Protein AF-A0A653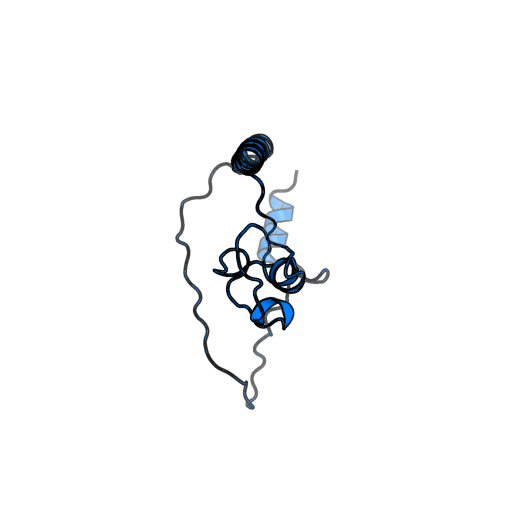C8S8-F1 (afdb_monomer_lite)

Structure (mmCIF, N/CA/C/O backbone):
data_AF-A0A653C8S8-F1
#
_entry.id   AF-A0A653C8S8-F1
#
loop_
_atom_site.group_PDB
_atom_site.id
_atom_site.type_symbol
_atom_site.label_atom_id
_atom_site.label_alt_id
_atom_site.label_comp_id
_atom_site.label_asym_id
_atom_site.label_entity_id
_atom_site.label_seq_id
_atom_site.pdbx_PDB_ins_code
_atom_site.Cartn_x
_atom_site.Cartn_y
_atom_site.Cartn_z
_atom_site.occupancy
_atom_site.B_iso_or_equiv
_atom_site.auth_seq_id
_atom_site.auth_comp_id
_atom_site.auth_asym_id
_atom_site.auth_atom_id
_atom_site.pdbx_PDB_model_num
ATOM 1 N N . MET A 1 1 ? 16.035 19.709 -25.327 1.00 59.06 1 MET A N 1
ATOM 2 C CA . MET A 1 1 ? 15.115 18.560 -25.146 1.00 59.06 1 MET A CA 1
ATOM 3 C C . MET A 1 1 ? 14.692 18.521 -23.684 1.00 59.06 1 MET A C 1
ATOM 5 O O . MET A 1 1 ? 15.317 19.208 -22.888 1.00 59.06 1 MET A O 1
ATOM 9 N N . VAL A 1 2 ? 13.642 17.772 -23.336 1.00 57.72 2 VAL A N 1
ATOM 10 C CA . VAL A 1 2 ? 13.328 17.430 -21.938 1.00 57.72 2 VAL A CA 1
ATOM 11 C C . VAL A 1 2 ? 13.342 15.912 -21.849 1.00 57.72 2 VAL A C 1
ATOM 13 O O . VAL A 1 2 ? 12.616 15.254 -22.594 1.00 57.72 2 VAL A O 1
ATOM 16 N N . ASP A 1 3 ? 14.189 15.361 -20.990 1.00 67.38 3 ASP A N 1
ATOM 17 C CA . ASP A 1 3 ? 14.517 13.940 -21.011 1.00 67.38 3 ASP A CA 1
ATOM 18 C C . ASP A 1 3 ? 13.367 13.079 -20.476 1.00 67.38 3 ASP A C 1
ATOM 20 O O . ASP A 1 3 ? 13.131 12.927 -19.279 1.00 67.38 3 ASP A O 1
ATOM 24 N N . VAL A 1 4 ? 12.610 12.507 -21.417 1.00 64.38 4 VAL A N 1
ATOM 25 C CA . VAL A 1 4 ? 11.413 11.688 -21.155 1.00 64.38 4 VAL A CA 1
ATOM 26 C C . VAL A 1 4 ? 11.739 10.451 -20.309 1.00 64.38 4 VAL A C 1
ATOM 28 O O . VAL A 1 4 ? 10.877 9.951 -19.589 1.00 64.38 4 VAL A O 1
ATOM 31 N N . LYS A 1 5 ? 12.984 9.968 -20.374 1.00 65.31 5 LYS A N 1
ATOM 32 C CA . LYS A 1 5 ? 13.426 8.713 -19.761 1.00 65.31 5 LYS A CA 1
ATOM 33 C C . LYS A 1 5 ? 13.410 8.757 -18.230 1.00 65.31 5 LYS A C 1
ATOM 35 O O . LYS A 1 5 ? 12.930 7.813 -17.610 1.00 65.31 5 LYS A O 1
ATOM 40 N N . ASP A 1 6 ? 13.822 9.873 -17.632 1.00 61.16 6 ASP A N 1
ATOM 41 C CA . ASP A 1 6 ? 13.921 10.016 -16.171 1.00 61.16 6 ASP A CA 1
ATOM 42 C C . ASP A 1 6 ? 12.549 9.991 -15.478 1.00 61.16 6 ASP A C 1
ATOM 44 O O . ASP A 1 6 ? 12.436 9.595 -14.318 1.00 61.16 6 ASP A O 1
ATOM 48 N N . LYS A 1 7 ? 11.483 10.350 -16.207 1.00 61.56 7 LYS A N 1
ATOM 49 C CA . LYS A 1 7 ? 10.096 10.299 -15.716 1.00 61.56 7 LYS A CA 1
ATOM 50 C C . LYS A 1 7 ? 9.556 8.876 -15.559 1.00 61.56 7 LYS A C 1
ATOM 52 O O . LYS A 1 7 ? 8.543 8.699 -14.894 1.00 61.56 7 LYS A O 1
ATOM 57 N N . ILE A 1 8 ? 10.197 7.878 -16.172 1.00 68.00 8 ILE A N 1
ATOM 58 C CA . ILE A 1 8 ? 9.772 6.471 -16.102 1.00 68.00 8 ILE A CA 1
ATOM 59 C C . ILE A 1 8 ? 10.329 5.796 -14.840 1.00 68.00 8 ILE A C 1
ATOM 61 O O . ILE A 1 8 ? 9.687 4.905 -14.296 1.00 68.00 8 ILE A O 1
ATOM 65 N N . ASP A 1 9 ? 11.490 6.233 -14.343 1.00 73.38 9 ASP A N 1
ATOM 66 C CA . ASP A 1 9 ? 12.208 5.579 -13.240 1.00 73.38 9 ASP A CA 1
ATOM 67 C C . ASP A 1 9 ? 11.902 6.170 -11.846 1.00 73.38 9 ASP A C 1
ATOM 69 O O . ASP A 1 9 ? 12.500 5.739 -10.853 1.00 73.38 9 ASP A O 1
ATOM 73 N N . ILE A 1 10 ? 10.981 7.139 -11.740 1.00 80.25 10 ILE A N 1
ATOM 74 C CA . ILE A 1 10 ? 10.635 7.849 -10.495 1.00 80.25 10 ILE A CA 1
ATOM 75 C C . ILE A 1 10 ? 9.117 7.830 -10.263 1.00 80.25 10 ILE A C 1
ATOM 77 O O . ILE A 1 10 ? 8.358 8.399 -11.040 1.00 80.25 10 ILE A O 1
ATOM 81 N N . ILE A 1 11 ? 8.683 7.257 -9.137 1.00 78.75 11 ILE A N 1
ATOM 82 C CA . ILE A 1 11 ? 7.290 7.274 -8.661 1.00 78.75 11 ILE A CA 1
ATOM 83 C C . ILE A 1 11 ? 7.267 7.979 -7.301 1.00 78.75 11 ILE A C 1
ATOM 85 O O . ILE A 1 11 ? 8.043 7.640 -6.409 1.00 78.75 11 ILE A O 1
ATOM 89 N N . ASN A 1 12 ? 6.392 8.976 -7.130 1.00 73.19 12 ASN A N 1
ATOM 90 C CA . ASN A 1 12 ? 6.231 9.740 -5.880 1.00 73.19 12 ASN A CA 1
ATOM 91 C C . ASN A 1 12 ? 7.563 10.277 -5.304 1.00 73.19 12 ASN A C 1
ATOM 93 O O . ASN A 1 12 ? 7.835 10.173 -4.110 1.00 73.19 12 ASN A O 1
ATOM 97 N N . GLY A 1 13 ? 8.442 10.791 -6.176 1.00 78.56 13 GLY A N 1
ATOM 98 C CA . GLY A 1 13 ? 9.770 11.309 -5.810 1.00 78.56 13 GLY A CA 1
ATOM 99 C C . GLY A 1 13 ? 10.820 10.248 -5.438 1.00 78.56 13 GLY A C 1
ATOM 100 O O . GLY A 1 13 ? 11.983 10.588 -5.226 1.00 78.56 13 GLY A O 1
ATOM 101 N N . LYS A 1 14 ? 10.454 8.962 -5.392 1.00 84.69 14 LYS A N 1
ATOM 102 C CA . LYS A 1 14 ? 11.338 7.830 -5.076 1.00 84.69 14 LYS A CA 1
ATOM 103 C C . LYS A 1 14 ? 11.671 7.054 -6.356 1.00 84.69 14 LYS A C 1
ATOM 105 O O . LYS A 1 14 ? 10.811 6.842 -7.207 1.00 84.69 14 LYS A O 1
ATOM 110 N N . LYS A 1 15 ? 12.917 6.590 -6.504 1.00 89.50 15 LYS A N 1
ATOM 111 C CA . LYS A 1 15 ? 13.307 5.746 -7.654 1.00 89.50 15 LYS A CA 1
ATOM 112 C C . LYS A 1 15 ? 12.626 4.375 -7.582 1.00 89.50 15 LYS A C 1
ATOM 114 O O . LYS A 1 15 ? 12.490 3.837 -6.484 1.00 89.50 15 LYS A O 1
ATOM 119 N N . ILE A 1 16 ? 12.242 3.801 -8.723 1.00 90.44 16 ILE A N 1
ATOM 120 C CA . ILE A 1 16 ? 11.576 2.488 -8.804 1.00 90.44 16 ILE A CA 1
ATOM 121 C C . ILE A 1 16 ? 12.461 1.359 -8.258 1.00 90.44 16 ILE A C 1
ATOM 123 O O . ILE A 1 16 ? 13.663 1.272 -8.528 1.00 90.44 16 ILE A O 1
ATOM 127 N N . CYS A 1 17 ? 11.848 0.437 -7.515 1.00 92.31 17 CYS A N 1
ATOM 128 C CA . CYS A 1 17 ? 12.511 -0.752 -7.000 1.00 92.31 17 CYS A CA 1
ATOM 129 C C . CYS A 1 17 ? 12.639 -1.842 -8.075 1.00 92.31 17 CYS A C 1
ATOM 131 O O . CYS A 1 17 ? 11.776 -2.708 -8.243 1.00 92.31 17 CYS A O 1
ATOM 133 N N . TRP A 1 18 ? 13.781 -1.867 -8.757 1.00 91.75 18 TRP A N 1
ATOM 134 C CA . TRP A 1 18 ? 14.113 -2.902 -9.744 1.00 91.75 18 TRP A CA 1
ATOM 135 C C . TRP A 1 18 ? 14.102 -4.336 -9.186 1.00 91.75 18 TRP A C 1
ATOM 137 O O . TRP A 1 18 ? 13.884 -5.280 -9.941 1.00 91.75 18 TRP A O 1
ATOM 147 N N . ASN A 1 19 ? 14.285 -4.515 -7.872 1.00 94.06 19 ASN A N 1
ATOM 148 C CA . ASN A 1 19 ? 14.137 -5.819 -7.218 1.00 94.06 19 ASN A CA 1
ATOM 149 C C . ASN A 1 19 ? 12.667 -6.221 -7.029 1.00 94.06 19 ASN A C 1
ATOM 151 O O . ASN A 1 19 ? 12.355 -7.406 -7.101 1.00 94.06 19 ASN A O 1
ATOM 155 N N . TYR A 1 20 ? 11.756 -5.267 -6.823 1.00 92.88 20 TYR A N 1
ATOM 156 C CA . TYR A 1 20 ? 10.317 -5.530 -6.710 1.00 92.88 20 TYR A CA 1
ATOM 157 C C . TYR A 1 20 ? 9.711 -5.872 -8.070 1.00 92.88 20 TYR A C 1
ATOM 159 O O . TYR A 1 20 ? 9.036 -6.888 -8.189 1.00 92.88 20 TYR A O 1
ATOM 167 N N . ARG A 1 21 ? 10.085 -5.138 -9.129 1.00 90.44 21 ARG A N 1
ATOM 168 C CA . ARG A 1 21 ? 9.692 -5.465 -10.515 1.00 90.44 21 ARG A CA 1
ATOM 169 C C . ARG A 1 21 ? 10.275 -6.798 -11.030 1.00 90.44 21 ARG A C 1
ATOM 171 O O . ARG A 1 21 ? 9.901 -7.259 -12.101 1.00 90.44 21 ARG A O 1
ATOM 178 N N . LYS A 1 22 ? 11.178 -7.424 -10.261 1.00 92.88 22 LYS A N 1
ATOM 179 C CA . LYS A 1 22 ? 11.718 -8.786 -10.449 1.00 92.88 22 LYS A CA 1
ATOM 180 C C . LYS A 1 22 ? 11.223 -9.796 -9.391 1.00 92.88 22 LYS A C 1
ATOM 182 O O . LYS A 1 22 ? 11.782 -10.883 -9.292 1.00 92.88 22 LYS A O 1
ATOM 187 N N . GLY A 1 23 ? 10.245 -9.438 -8.556 1.00 92.31 23 GLY A N 1
ATOM 188 C CA . GLY A 1 23 ? 9.673 -10.309 -7.518 1.00 92.31 23 GLY A CA 1
ATOM 189 C C . GLY A 1 23 ? 10.594 -10.656 -6.336 1.00 92.31 23 GLY A C 1
ATOM 190 O O . GLY A 1 23 ? 10.243 -11.509 -5.529 1.00 92.31 23 GLY A O 1
ATOM 191 N N . ARG A 1 24 ? 11.769 -10.019 -6.202 1.00 94.75 24 ARG A N 1
ATOM 192 C CA . ARG A 1 24 ? 12.817 -10.376 -5.218 1.00 94.75 24 ARG A CA 1
ATOM 193 C C . ARG A 1 24 ? 13.021 -9.339 -4.100 1.00 94.75 24 ARG A C 1
ATOM 195 O O . ARG A 1 24 ? 13.963 -9.445 -3.317 1.00 94.75 24 ARG A O 1
ATOM 202 N N . CYS A 1 25 ? 12.165 -8.320 -4.005 1.00 93.88 25 CYS A N 1
ATOM 203 C CA . CYS A 1 25 ? 12.228 -7.333 -2.922 1.00 93.88 25 CYS A CA 1
ATOM 204 C C . CYS A 1 25 ? 11.651 -7.894 -1.611 1.00 93.88 25 CYS A C 1
ATOM 206 O O . CYS A 1 25 ? 10.474 -8.232 -1.547 1.00 93.88 25 CYS A O 1
ATOM 208 N N . ARG A 1 26 ? 12.462 -7.927 -0.543 1.00 93.69 26 ARG A N 1
ATOM 209 C CA . ARG A 1 26 ? 12.053 -8.398 0.797 1.00 93.69 26 ARG A CA 1
ATOM 210 C C . ARG A 1 26 ? 11.446 -7.307 1.697 1.00 93.69 26 ARG A C 1
ATOM 212 O O . ARG A 1 26 ? 11.029 -7.616 2.805 1.00 93.69 26 ARG A O 1
ATOM 219 N N . PHE A 1 27 ? 11.419 -6.045 1.259 1.00 90.81 27 PHE A N 1
ATOM 220 C CA . PHE A 1 27 ? 11.115 -4.891 2.125 1.00 90.81 27 PHE A CA 1
ATOM 221 C C . PHE A 1 27 ? 9.626 -4.493 2.194 1.00 90.81 27 PHE A C 1
ATOM 223 O O . PHE A 1 27 ? 9.255 -3.688 3.047 1.00 90.81 27 PHE A O 1
ATOM 230 N N . GLY A 1 28 ? 8.765 -5.032 1.321 1.00 87.94 28 GLY A N 1
ATOM 231 C CA . GLY A 1 28 ? 7.333 -4.691 1.299 1.00 87.94 28 GLY A CA 1
ATOM 232 C C . GLY A 1 28 ? 7.081 -3.183 1.143 1.00 87.94 28 GLY A C 1
ATOM 233 O O . GLY A 1 28 ? 7.786 -2.520 0.388 1.00 87.94 28 GLY A O 1
ATOM 234 N N . HIS A 1 29 ? 6.109 -2.637 1.877 1.00 85.06 29 HIS A N 1
ATOM 235 C CA . HIS A 1 29 ? 5.796 -1.196 1.917 1.00 85.06 29 HIS A CA 1
ATOM 236 C C . HIS A 1 29 ? 6.866 -0.334 2.626 1.00 85.06 29 HIS A C 1
ATOM 238 O O . HIS A 1 29 ? 6.777 0.886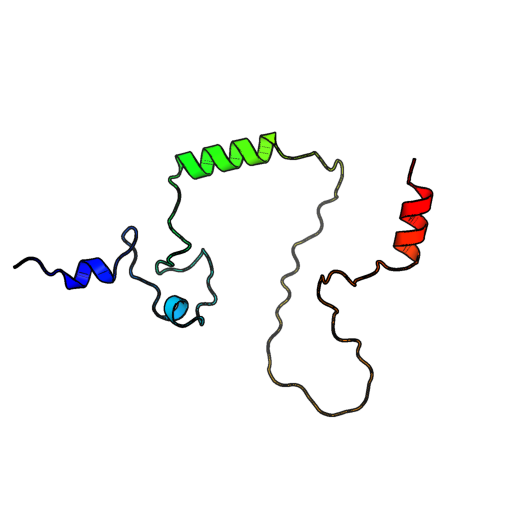 2.633 1.00 85.06 29 HIS A O 1
ATOM 244 N N . ASN A 1 30 ? 7.899 -0.943 3.221 1.00 86.38 30 ASN A N 1
ATOM 245 C CA . ASN A 1 30 ? 9.006 -0.233 3.877 1.00 86.38 30 ASN A CA 1
ATOM 246 C C . ASN A 1 30 ? 10.263 -0.181 2.993 1.00 86.38 30 ASN A C 1
ATOM 248 O O . ASN A 1 30 ? 11.391 -0.145 3.489 1.00 86.38 30 ASN A O 1
ATOM 252 N N . CYS A 1 31 ? 10.104 -0.233 1.667 1.00 90.81 31 CYS A N 1
ATOM 253 C CA . CYS A 1 31 ? 11.244 -0.160 0.763 1.00 90.81 31 CYS A CA 1
ATOM 254 C C . CYS A 1 31 ? 11.752 1.280 0.597 1.00 90.81 31 CYS A C 1
ATOM 256 O O . CYS A 1 31 ? 10.988 2.232 0.464 1.00 90.81 31 CYS A O 1
ATOM 258 N N . LYS A 1 32 ? 13.079 1.434 0.510 1.00 89.06 32 LYS A N 1
ATOM 259 C CA . LYS A 1 32 ? 13.742 2.702 0.150 1.00 89.06 32 LYS A CA 1
ATOM 260 C C . LYS A 1 32 ? 13.413 3.168 -1.283 1.00 89.06 32 LYS A C 1
ATOM 262 O O . LYS A 1 32 ? 13.648 4.324 -1.626 1.00 89.06 32 LYS A O 1
ATOM 267 N N . PHE A 1 33 ? 12.901 2.265 -2.114 1.00 91.44 33 PHE A N 1
ATOM 268 C CA . PHE A 1 33 ? 12.578 2.466 -3.523 1.00 91.44 33 PHE A CA 1
ATOM 269 C C . PHE A 1 33 ? 11.078 2.242 -3.750 1.00 91.44 33 PHE A C 1
ATOM 271 O O . PHE A 1 33 ? 10.487 1.391 -3.092 1.00 91.44 33 PHE A O 1
ATOM 278 N N . ALA A 1 34 ? 10.469 2.965 -4.688 1.00 90.88 34 ALA A N 1
ATOM 279 C CA . ALA A 1 34 ? 9.032 2.887 -4.937 1.00 90.88 34 ALA A CA 1
ATOM 280 C C . ALA A 1 34 ? 8.593 1.516 -5.480 1.00 90.88 34 ALA A C 1
ATOM 282 O O . ALA A 1 34 ? 9.273 0.921 -6.325 1.00 90.88 34 ALA A O 1
ATOM 283 N N . HIS A 1 35 ? 7.429 1.054 -5.022 1.00 90.00 35 HIS A N 1
ATOM 284 C CA . HIS A 1 35 ? 6.682 -0.088 -5.555 1.00 90.00 35 HIS A CA 1
ATOM 285 C C . HIS A 1 35 ? 5.348 0.414 -6.126 1.00 90.00 35 HIS A C 1
ATOM 287 O O . HIS A 1 35 ? 4.760 1.328 -5.555 1.00 90.00 35 HIS A O 1
ATOM 293 N N . ASP A 1 36 ? 4.817 -0.218 -7.176 1.00 82.12 36 ASP A N 1
ATOM 294 C CA . ASP A 1 36 ? 3.530 0.189 -7.772 1.00 82.12 36 ASP A CA 1
ATOM 295 C C . ASP A 1 36 ? 2.337 0.021 -6.807 1.00 82.12 36 ASP A C 1
ATOM 297 O O . ASP A 1 36 ? 1.349 0.742 -6.903 1.00 82.12 36 ASP A O 1
ATOM 301 N N . SER A 1 37 ? 2.432 -0.891 -5.830 1.00 72.88 37 SER A N 1
ATOM 302 C CA . SER A 1 37 ? 1.444 -1.028 -4.743 1.00 72.88 37 SER A CA 1
ATOM 303 C C . SER A 1 37 ? 1.620 -0.027 -3.593 1.00 72.88 37 SER A C 1
ATOM 305 O O . SER A 1 37 ? 0.762 0.034 -2.720 1.00 72.88 37 SER A O 1
ATOM 307 N N . ASP A 1 38 ? 2.726 0.721 -3.558 1.00 72.38 38 ASP A N 1
ATOM 308 C CA . ASP A 1 38 ? 3.104 1.636 -2.468 1.00 72.38 38 ASP A CA 1
ATOM 309 C C . ASP A 1 38 ? 2.897 3.105 -2.888 1.00 72.38 38 ASP A C 1
ATOM 311 O O . ASP A 1 38 ? 3.698 4.000 -2.605 1.00 72.38 38 ASP A O 1
ATOM 315 N N . VAL A 1 39 ? 1.801 3.358 -3.616 1.00 68.88 39 VAL A N 1
ATOM 316 C CA . VAL A 1 39 ? 1.314 4.714 -3.896 1.00 68.88 39 VAL A CA 1
ATOM 317 C C . VAL A 1 39 ? 0.844 5.308 -2.574 1.00 68.88 39 VAL A C 1
ATOM 319 O O . VAL A 1 39 ? -0.246 5.012 -2.088 1.00 68.88 39 VAL A O 1
ATOM 322 N N . GLN A 1 40 ? 1.723 6.098 -1.961 1.00 66.19 40 GLN A N 1
ATOM 323 C CA . GLN A 1 40 ? 1.527 6.573 -0.601 1.00 66.19 40 GLN A CA 1
ATOM 324 C C . GLN A 1 40 ? 0.333 7.525 -0.542 1.00 66.19 40 GLN A C 1
ATOM 326 O O . GLN A 1 40 ? 0.350 8.612 -1.121 1.00 66.19 40 GLN A O 1
ATOM 331 N N . LYS A 1 41 ? -0.701 7.079 0.174 1.00 66.38 41 LYS A N 1
ATOM 332 C CA . LYS A 1 41 ? -1.835 7.899 0.593 1.00 66.38 41 LYS A CA 1
ATOM 333 C C . LYS A 1 41 ? -1.308 9.120 1.351 1.00 66.38 41 LYS A C 1
ATOM 335 O O . LYS A 1 41 ? -0.322 9.003 2.080 1.00 66.38 41 LYS A O 1
ATOM 340 N N . THR A 1 42 ? -1.933 10.282 1.175 1.00 71.75 42 THR A N 1
ATOM 341 C CA . THR A 1 42 ? -1.515 11.498 1.897 1.00 71.75 42 THR A CA 1
ATOM 342 C C . THR A 1 42 ? -1.668 11.307 3.408 1.00 71.75 42 THR A C 1
ATOM 344 O O . THR A 1 42 ? -2.455 10.471 3.850 1.00 71.75 42 THR A O 1
ATOM 347 N N . GLU A 1 43 ? -0.956 12.091 4.223 1.00 69.50 43 GLU A N 1
ATOM 348 C CA . GLU A 1 43 ? -1.056 11.994 5.691 1.00 69.50 43 GLU A CA 1
ATOM 349 C C . GLU A 1 43 ? -2.520 12.122 6.168 1.00 69.50 43 GLU A C 1
ATOM 351 O O . GLU A 1 43 ? -2.953 11.402 7.059 1.00 69.50 43 GLU A O 1
ATOM 356 N N . GLU A 1 44 ? -3.322 12.947 5.489 1.00 72.19 44 GLU A N 1
ATOM 357 C CA . GLU A 1 44 ? -4.769 13.121 5.692 1.00 72.19 44 GLU A CA 1
ATOM 358 C C . GLU A 1 44 ? -5.585 11.850 5.380 1.00 72.19 44 GLU A C 1
ATOM 360 O O . GLU A 1 44 ? -6.507 11.490 6.115 1.00 72.19 44 GLU A O 1
ATOM 365 N N . GLN A 1 45 ? -5.243 11.139 4.302 1.00 73.75 45 GLN A N 1
ATOM 366 C CA . GLN A 1 45 ? -5.861 9.861 3.933 1.00 73.75 45 GLN A CA 1
ATOM 367 C C . GLN A 1 45 ? -5.459 8.749 4.915 1.00 73.75 45 GLN A C 1
ATOM 369 O O . GLN A 1 45 ? -6.281 7.917 5.286 1.00 73.75 45 GLN A O 1
ATOM 374 N N . ILE A 1 46 ? -4.216 8.770 5.404 1.00 74.69 46 ILE A N 1
ATOM 375 C CA . ILE A 1 46 ? -3.743 7.869 6.461 1.00 74.69 46 ILE A CA 1
ATOM 376 C C . ILE A 1 46 ? -4.458 8.180 7.791 1.00 74.69 46 ILE A C 1
ATOM 378 O O . ILE A 1 46 ? -4.841 7.260 8.514 1.00 74.69 46 ILE A O 1
ATOM 382 N N . GLN A 1 47 ? -4.667 9.457 8.120 1.00 77.69 47 GLN A N 1
ATOM 383 C CA . GLN A 1 47 ? -5.381 9.896 9.322 1.00 77.69 47 GLN A CA 1
ATOM 384 C C . GLN A 1 47 ? -6.852 9.458 9.287 1.00 77.69 47 GLN A C 1
ATOM 386 O O . GLN A 1 47 ? -7.337 8.829 10.224 1.00 77.69 47 GLN A O 1
ATOM 391 N N . THR A 1 48 ? -7.541 9.709 8.173 1.00 80.31 48 THR A N 1
ATOM 392 C CA . THR A 1 48 ? -8.945 9.312 7.998 1.00 80.31 48 THR A CA 1
ATOM 393 C C . THR A 1 48 ? -9.132 7.793 7.972 1.00 80.31 48 THR A C 1
ATOM 395 O O . THR A 1 48 ? -10.101 7.306 8.554 1.00 80.31 48 THR A O 1
ATOM 398 N N . GLU A 1 49 ? -8.200 7.015 7.407 1.00 79.06 49 GLU A N 1
ATOM 399 C CA . GLU A 1 49 ? -8.238 5.548 7.514 1.00 79.06 49 GLU A CA 1
ATOM 400 C C . GLU A 1 49 ? -7.993 5.042 8.943 1.00 79.06 49 GLU A C 1
ATOM 402 O O . GLU A 1 49 ? -8.677 4.109 9.363 1.00 79.06 49 GLU A O 1
ATOM 407 N N . LYS A 1 50 ? -7.102 5.670 9.729 1.00 78.06 50 LYS A N 1
ATOM 408 C CA . LYS A 1 50 ? -6.948 5.364 11.168 1.00 78.06 50 LYS A CA 1
ATOM 409 C C . LYS A 1 50 ? -8.251 5.641 11.927 1.00 78.06 50 LYS A C 1
ATOM 411 O O . LYS A 1 50 ? -8.727 4.772 12.656 1.00 78.06 50 LYS A O 1
ATOM 416 N N . ASP A 1 51 ? -8.865 6.803 11.715 1.00 80.38 51 ASP A N 1
ATOM 417 C CA . ASP A 1 51 ? -10.116 7.187 12.382 1.00 80.38 51 ASP A CA 1
ATOM 418 C C . ASP A 1 51 ? -11.287 6.267 12.002 1.00 80.38 51 ASP A C 1
ATOM 420 O O . ASP A 1 51 ? -12.132 5.951 12.842 1.00 80.38 51 ASP A O 1
ATOM 424 N N . LEU A 1 52 ? -11.354 5.823 10.743 1.00 80.50 52 LEU A N 1
ATOM 425 C CA . LEU A 1 52 ? -12.337 4.842 10.274 1.00 80.50 52 LEU A CA 1
ATOM 426 C C . LEU A 1 52 ? -12.060 3.443 10.838 1.00 80.50 52 LEU A C 1
ATOM 428 O O . LEU A 1 52 ? -13.001 2.757 11.232 1.00 80.50 52 LEU A O 1
ATOM 432 N N . ALA A 1 53 ? -10.796 3.026 10.938 1.00 73.94 53 ALA A N 1
ATOM 433 C CA . ALA A 1 53 ? -10.423 1.756 11.557 1.00 73.94 53 ALA A CA 1
ATOM 434 C C . ALA A 1 53 ? -10.784 1.718 13.051 1.00 73.94 53 ALA A C 1
ATOM 436 O O . ALA A 1 53 ? -11.312 0.712 13.514 1.00 73.94 53 ALA A O 1
ATOM 437 N N . VAL A 1 54 ? -10.588 2.821 13.786 1.00 73.94 54 VAL A N 1
ATOM 438 C CA . VAL A 1 54 ? -11.014 2.952 15.192 1.00 73.94 54 VAL A CA 1
ATOM 439 C C . VAL A 1 54 ? -12.541 2.894 15.324 1.00 73.94 54 VAL A C 1
ATOM 441 O O . VAL A 1 54 ? -13.046 2.195 16.197 1.00 73.94 54 VAL A O 1
ATOM 444 N N . LYS A 1 55 ? -13.294 3.563 14.438 1.00 73.50 55 LYS A N 1
ATOM 445 C CA . LYS A 1 55 ? -14.774 3.530 14.441 1.00 73.50 55 LYS A CA 1
ATOM 446 C C . LYS A 1 55 ? -15.348 2.152 14.087 1.00 73.50 55 LYS A C 1
ATOM 448 O O . LYS A 1 55 ? -16.397 1.785 14.604 1.00 73.50 55 LYS A O 1
ATOM 453 N N . ASN A 1 56 ? -14.656 1.393 13.238 1.00 69.06 56 ASN A N 1
ATOM 454 C CA . ASN A 1 56 ? -15.054 0.048 12.809 1.00 69.06 56 ASN A CA 1
ATOM 455 C C . ASN A 1 56 ? -14.448 -1.080 13.672 1.00 69.06 56 ASN A C 1
ATOM 457 O O . ASN A 1 56 ? -14.684 -2.258 13.396 1.00 69.06 56 ASN A O 1
ATOM 461 N N . ALA A 1 57 ? -13.671 -0.752 14.710 1.00 66.25 57 ALA A N 1
ATOM 462 C CA . ALA A 1 57 ? -13.072 -1.732 15.607 1.00 66.25 57 ALA A CA 1
ATOM 463 C C . ALA A 1 57 ? -14.131 -2.336 16.545 1.00 66.25 57 ALA A C 1
ATOM 465 O O . ALA A 1 57 ? -14.401 -1.817 17.628 1.00 66.25 57 ALA A O 1
ATOM 466 N N . VAL A 1 58 ? -14.711 -3.474 16.148 1.00 61.44 58 VAL A N 1
ATOM 467 C CA . VAL A 1 58 ? -15.530 -4.301 17.046 1.00 61.44 58 VAL A CA 1
ATOM 468 C C . VAL A 1 58 ? -14.658 -4.735 18.226 1.00 61.44 58 VAL A C 1
ATOM 470 O O . VAL A 1 58 ? -13.705 -5.498 18.067 1.00 61.44 58 VAL A O 1
ATOM 473 N N . VAL A 1 59 ? -14.960 -4.204 19.412 1.00 57.16 59 VAL A N 1
ATOM 474 C CA . VAL A 1 59 ? -14.095 -4.327 20.588 1.00 57.16 59 VAL A CA 1
ATOM 475 C C . VAL A 1 59 ? -14.129 -5.754 21.140 1.00 57.16 59 VAL A C 1
ATOM 477 O O . VAL A 1 59 ? -14.997 -6.105 21.939 1.00 57.16 59 VAL A O 1
ATOM 480 N N . CYS A 1 60 ? -13.131 -6.564 20.780 1.00 51.34 60 CYS A N 1
ATOM 481 C CA . CYS A 1 60 ? -12.762 -7.749 21.554 1.00 51.34 60 CYS A CA 1
ATOM 482 C C . CYS A 1 60 ? -12.230 -7.301 22.922 1.00 51.34 60 CYS A C 1
ATOM 484 O O . CYS A 1 60 ? -11.039 -7.039 23.088 1.00 51.34 60 CYS A O 1
ATOM 486 N N . GLN A 1 61 ? -13.130 -7.176 23.897 1.00 59.88 61 GLN A N 1
ATOM 487 C CA . GLN A 1 61 ? -12.764 -6.832 25.265 1.00 59.88 61 GLN A CA 1
ATOM 488 C C . GLN A 1 61 ? -11.872 -7.934 25.857 1.00 59.88 61 GLN A C 1
ATOM 490 O O . GLN A 1 61 ? -12.229 -9.110 25.837 1.00 59.88 61 GLN A O 1
ATOM 495 N N . ASN A 1 62 ? -10.739 -7.516 26.426 1.00 67.56 62 ASN A N 1
ATOM 496 C CA . ASN A 1 62 ? -9.763 -8.329 27.159 1.00 67.56 62 ASN A CA 1
ATOM 497 C C . ASN A 1 62 ? -8.943 -9.329 26.317 1.00 67.56 62 ASN A C 1
ATOM 499 O O . ASN A 1 62 ? -9.219 -10.528 26.292 1.00 67.56 62 ASN A O 1
ATOM 503 N N . LEU A 1 63 ? -7.822 -8.853 25.763 1.00 4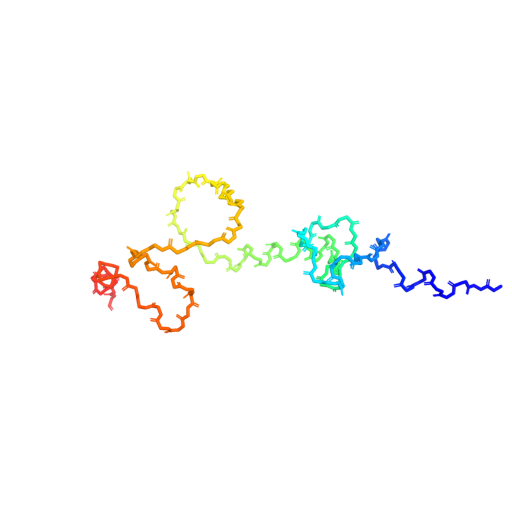9.94 63 LEU A N 1
ATOM 504 C CA . LEU A 1 63 ? -6.657 -9.699 25.483 1.00 49.94 63 LEU A CA 1
ATOM 505 C C . LEU A 1 63 ? -5.443 -9.151 26.260 1.00 49.94 63 LEU A C 1
ATOM 507 O O . LEU A 1 63 ? -5.054 -8.006 26.019 1.00 49.94 63 LEU A O 1
ATOM 511 N N . PRO A 1 64 ? -4.850 -9.904 27.208 1.00 53.69 64 PRO A N 1
ATOM 512 C CA . PRO A 1 64 ? -3.671 -9.446 27.934 1.00 53.69 64 PRO A CA 1
ATOM 513 C C . PRO A 1 64 ? -2.445 -9.386 27.013 1.00 53.69 64 PRO A C 1
ATOM 515 O O . PRO A 1 64 ? -2.266 -10.206 26.114 1.00 53.69 64 PRO A O 1
ATOM 518 N N . GLN A 1 65 ? -1.588 -8.397 27.256 1.00 54.78 65 GLN A N 1
ATOM 519 C CA . GLN A 1 65 ? -0.438 -8.065 26.421 1.00 54.78 65 GLN A CA 1
ATOM 520 C C . GLN A 1 65 ? 0.648 -9.154 26.481 1.00 54.78 65 GLN A C 1
ATOM 522 O O . GLN A 1 65 ? 1.414 -9.228 27.440 1.00 54.78 65 GLN A O 1
ATOM 527 N N . MET A 1 66 ? 0.746 -9.977 25.434 1.00 48.56 66 MET A N 1
ATOM 528 C CA . MET A 1 66 ? 1.810 -10.973 25.256 1.00 48.56 66 MET A CA 1
ATOM 529 C C . MET A 1 66 ? 2.678 -10.654 24.030 1.00 48.56 66 MET A C 1
ATOM 531 O O . MET A 1 66 ? 2.184 -10.195 23.002 1.00 48.56 66 MET A O 1
ATOM 535 N N . GLY A 1 67 ? 3.996 -10.808 24.189 1.00 43.56 67 GLY A N 1
ATOM 536 C CA . GLY A 1 67 ? 4.999 -10.158 23.341 1.00 43.56 67 GLY A CA 1
ATOM 537 C C . GLY A 1 67 ? 5.099 -10.674 21.902 1.00 43.56 67 GLY A C 1
ATOM 538 O O . GLY A 1 67 ? 4.924 -11.859 21.625 1.00 43.56 67 GLY A O 1
ATOM 539 N N . PHE A 1 68 ? 5.465 -9.767 20.994 1.00 43.03 68 PHE A N 1
ATOM 540 C CA . PHE A 1 68 ? 5.784 -10.063 19.598 1.00 43.03 68 PHE A CA 1
ATOM 541 C C . PHE A 1 68 ? 7.116 -10.829 19.506 1.00 43.03 68 PHE A C 1
ATOM 543 O O . PHE A 1 68 ? 8.192 -10.232 19.564 1.00 43.03 68 PHE A O 1
ATOM 550 N N . VAL A 1 69 ? 7.055 -12.158 19.391 1.00 42.69 69 VAL A N 1
ATOM 551 C CA . VAL A 1 69 ? 8.247 -13.002 19.216 1.00 42.69 69 VAL A CA 1
ATOM 552 C C . VAL A 1 69 ? 8.660 -13.012 17.744 1.00 42.69 69 VAL A C 1
ATOM 554 O O . VAL A 1 69 ? 7.902 -13.423 16.868 1.00 42.69 69 VAL A O 1
ATOM 557 N N . GLN A 1 70 ? 9.886 -12.575 17.475 1.00 48.44 70 GLN A N 1
ATOM 558 C CA . GLN A 1 70 ? 10.471 -12.516 16.137 1.00 48.44 70 GLN A CA 1
ATOM 559 C C . GLN A 1 70 ? 10.921 -13.919 15.671 1.00 48.44 70 GLN A C 1
ATOM 561 O O . GLN A 1 70 ? 12.045 -14.329 15.958 1.00 48.44 70 GLN A O 1
ATOM 566 N N . GLU A 1 71 ? 10.068 -14.661 14.945 1.00 38.59 71 GLU A N 1
ATOM 567 C CA . GLU A 1 71 ? 10.426 -15.960 14.324 1.00 38.59 71 GLU A CA 1
ATOM 568 C C . GLU A 1 71 ? 11.460 -15.734 13.200 1.00 38.59 71 GLU A C 1
ATOM 570 O O . GLU A 1 71 ? 11.125 -15.518 12.035 1.00 38.59 71 GLU A O 1
ATOM 575 N N . ARG A 1 72 ? 12.752 -15.754 13.561 1.00 50.31 72 ARG A N 1
ATOM 576 C CA . ARG A 1 72 ? 13.852 -15.945 12.608 1.00 50.31 72 ARG A CA 1
ATOM 577 C C . ARG A 1 72 ? 13.855 -17.409 12.178 1.00 50.31 72 ARG A C 1
ATOM 579 O O . ARG A 1 72 ? 14.029 -18.290 13.014 1.00 50.31 72 ARG A O 1
ATOM 586 N N . SER A 1 73 ? 13.789 -17.642 10.875 1.00 34.72 73 SER A N 1
ATOM 587 C CA . SER A 1 73 ? 14.209 -18.897 10.256 1.00 34.72 73 SER A CA 1
ATOM 588 C C . SER A 1 73 ? 15.106 -18.590 9.058 1.00 34.72 73 SER A C 1
ATOM 590 O O . SER A 1 73 ? 14.745 -17.801 8.182 1.00 34.72 73 SER A O 1
ATOM 592 N N . GLU A 1 74 ? 16.281 -19.205 9.058 1.00 42.28 74 GLU A N 1
ATOM 593 C CA . GLU A 1 74 ? 17.273 -19.221 7.981 1.00 42.28 74 GLU A CA 1
ATOM 594 C C . GLU A 1 74 ? 17.427 -20.673 7.499 1.00 42.28 74 GLU A C 1
ATOM 596 O O . GLU A 1 74 ? 17.005 -21.578 8.216 1.00 42.28 74 GLU A O 1
ATOM 601 N N . GLN A 1 75 ? 18.065 -20.858 6.336 1.00 37.88 75 GLN A N 1
ATOM 602 C CA . GLN A 1 75 ? 18.471 -22.140 5.727 1.00 37.88 75 GLN A CA 1
ATOM 603 C C . GLN A 1 75 ? 17.299 -23.023 5.233 1.00 37.88 75 GLN A C 1
ATOM 605 O O . GLN A 1 75 ? 16.427 -23.417 5.998 1.00 37.88 75 GLN A O 1
ATOM 610 N N . ASP A 1 76 ? 17.083 -23.140 3.919 1.00 33.19 76 ASP A N 1
ATOM 611 C CA . ASP A 1 76 ? 17.836 -23.941 2.922 1.00 33.19 76 ASP A CA 1
ATOM 612 C C . ASP A 1 76 ? 17.445 -25.446 2.961 1.00 33.19 76 ASP A C 1
ATOM 614 O O . ASP A 1 76 ? 17.165 -26.000 4.019 1.00 33.19 76 ASP A O 1
ATOM 618 N N . GLU A 1 77 ? 17.349 -26.079 1.785 1.00 41.91 77 GLU A N 1
ATOM 619 C CA . GLU A 1 77 ? 16.761 -27.419 1.526 1.00 41.91 77 GLU A CA 1
ATOM 620 C C . GLU A 1 77 ? 17.448 -28.603 2.264 1.00 41.91 77 GLU A C 1
ATOM 622 O O . GLU A 1 77 ? 18.681 -28.579 2.348 1.00 41.91 77 GLU A O 1
ATOM 627 N N . GLU A 1 78 ? 16.756 -29.699 2.720 1.00 38.62 78 GLU A N 1
ATOM 628 C CA . GLU A 1 78 ? 15.301 -29.927 3.101 1.00 38.62 78 GLU A CA 1
ATOM 629 C C . GLU A 1 78 ? 15.016 -30.991 4.222 1.00 38.62 78 GLU A C 1
ATOM 631 O O . GLU A 1 78 ? 14.334 -30.634 5.183 1.00 38.62 78 GLU A O 1
ATOM 636 N N . GLU A 1 79 ? 15.357 -32.298 4.267 1.00 37.19 79 GLU A N 1
ATOM 637 C CA . GLU A 1 79 ? 16.349 -33.240 3.675 1.00 37.19 79 GLU A CA 1
ATOM 638 C C . GLU A 1 79 ? 15.750 -34.702 3.640 1.00 37.19 79 GLU A C 1
ATOM 640 O O . GLU A 1 79 ? 14.620 -34.881 4.113 1.00 37.19 79 GLU A O 1
ATOM 645 N N . ASP A 1 80 ? 16.448 -35.761 3.160 1.00 41.28 80 ASP A N 1
ATOM 646 C CA . ASP A 1 80 ? 15.973 -37.173 3.287 1.00 41.28 80 ASP A CA 1
ATOM 647 C C . ASP A 1 80 ? 16.040 -37.689 4.750 1.00 41.28 80 ASP A C 1
ATOM 649 O O . ASP A 1 80 ? 16.829 -37.226 5.574 1.00 41.28 80 ASP A O 1
ATOM 653 N N . GLY A 1 81 ? 15.192 -38.661 5.108 1.00 35.56 81 GLY A N 1
ATOM 654 C CA . GLY A 1 81 ? 15.129 -39.251 6.451 1.00 35.56 81 GLY A CA 1
ATOM 655 C C . GLY A 1 81 ? 13.711 -39.367 7.019 1.00 35.56 81 GLY A C 1
ATOM 656 O O . GLY A 1 81 ? 13.073 -38.393 7.425 1.00 35.56 81 GLY A O 1
ATOM 657 N N . ALA A 1 82 ? 13.211 -40.600 7.114 1.00 48.12 82 ALA A N 1
ATOM 658 C CA . ALA A 1 82 ? 11.818 -40.884 7.450 1.00 48.12 82 ALA A CA 1
ATOM 659 C C . ALA A 1 82 ? 11.382 -40.432 8.863 1.00 48.12 82 ALA A C 1
ATOM 661 O O . ALA A 1 82 ? 11.589 -41.128 9.859 1.00 48.12 82 ALA A O 1
ATOM 662 N N . ASN A 1 83 ? 10.603 -39.347 8.942 1.00 44.03 83 ASN A N 1
ATOM 663 C CA . ASN A 1 83 ? 9.563 -39.227 9.967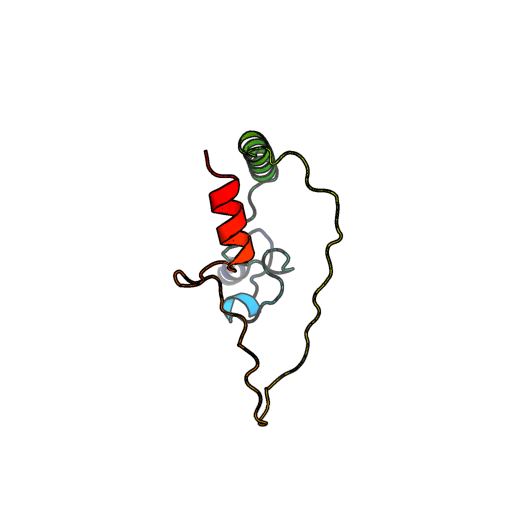 1.00 44.03 83 ASN A CA 1
ATOM 664 C C . ASN A 1 83 ? 8.393 -38.338 9.519 1.00 44.03 83 ASN A C 1
ATOM 666 O O . ASN A 1 83 ? 8.587 -37.327 8.848 1.00 44.03 83 ASN A O 1
ATOM 670 N N . LYS A 1 84 ? 7.157 -38.683 9.910 1.00 52.84 84 LYS A N 1
ATOM 671 C CA . LYS A 1 84 ? 5.921 -38.030 9.423 1.00 52.84 84 LYS A CA 1
ATOM 672 C C . LYS A 1 84 ? 5.642 -36.693 10.130 1.00 52.84 84 LYS A C 1
ATOM 674 O O . LYS A 1 84 ? 4.574 -36.490 10.712 1.00 52.84 84 LYS A O 1
ATOM 679 N N . LYS A 1 85 ? 6.596 -35.757 10.050 1.00 50.81 85 LYS A N 1
ATOM 680 C CA . LYS A 1 85 ? 6.419 -34.342 10.411 1.00 50.81 85 LYS A CA 1
ATOM 681 C C . LYS A 1 85 ? 5.296 -33.766 9.541 1.00 50.81 85 LYS A C 1
ATOM 683 O O . LYS A 1 85 ? 5.492 -33.481 8.363 1.00 50.81 85 LYS A O 1
ATOM 688 N N . ARG A 1 86 ? 4.089 -33.639 10.102 1.00 58.94 86 ARG A N 1
ATOM 689 C CA . ARG A 1 86 ? 2.912 -33.098 9.399 1.00 58.94 86 ARG A CA 1
ATOM 690 C C . ARG A 1 86 ? 3.229 -31.671 8.933 1.00 58.94 86 ARG A C 1
ATOM 692 O O . ARG A 1 86 ? 3.238 -30.770 9.772 1.00 58.94 86 ARG A O 1
ATOM 699 N N . LYS A 1 87 ? 3.499 -31.470 7.630 1.00 58.69 87 LYS A N 1
ATOM 700 C CA . LYS A 1 87 ? 3.747 -30.135 7.045 1.00 58.69 87 LYS A CA 1
ATOM 701 C C . LYS A 1 87 ? 2.618 -29.197 7.497 1.00 58.69 87 LYS A C 1
ATOM 703 O O . LYS A 1 87 ? 1.455 -29.597 7.419 1.00 58.69 87 LYS A O 1
ATOM 708 N N . ARG A 1 88 ? 2.966 -28.012 8.035 1.00 65.88 88 ARG A N 1
ATOM 709 C CA . ARG A 1 88 ? 2.023 -27.021 8.604 1.00 65.88 88 ARG A CA 1
ATOM 710 C C . ARG A 1 88 ? 0.895 -26.795 7.573 1.00 65.88 88 ARG A C 1
ATOM 712 O O . ARG A 1 88 ? 1.182 -26.191 6.541 1.00 65.88 88 ARG A O 1
ATOM 719 N N . PRO A 1 89 ? -0.347 -27.291 7.771 1.00 64.25 89 PRO A N 1
ATOM 720 C CA . PRO A 1 89 ? -1.389 -27.105 6.771 1.00 64.25 89 PRO A CA 1
ATOM 721 C C . PRO A 1 89 ? -1.727 -25.620 6.723 1.00 64.25 89 PRO A C 1
ATOM 723 O O . PRO A 1 89 ? -2.098 -25.046 7.748 1.00 64.25 89 PRO A O 1
ATOM 726 N N . GLY A 1 90 ? -1.569 -24.994 5.556 1.00 70.94 90 GLY A N 1
ATOM 727 C CA . GLY A 1 90 ? -1.975 -23.605 5.367 1.00 70.94 90 GLY A CA 1
ATOM 728 C C . GLY A 1 90 ? -3.466 -23.424 5.660 1.00 70.94 90 GLY A C 1
ATOM 729 O O . GLY A 1 90 ? -4.231 -24.396 5.627 1.00 70.94 90 GLY A O 1
ATOM 730 N N . LEU A 1 91 ? -3.875 -22.176 5.920 1.00 75.81 91 LEU A N 1
ATOM 731 C CA . LEU A 1 91 ? -5.268 -21.791 6.168 1.00 75.81 91 LEU A CA 1
ATOM 732 C C . LEU A 1 91 ? -6.106 -21.945 4.886 1.00 75.81 91 LEU A C 1
ATOM 734 O O . LEU A 1 91 ? -6.422 -20.997 4.176 1.00 75.81 91 LEU A O 1
ATOM 738 N N . SER A 1 92 ? -6.399 -23.200 4.582 1.00 75.81 92 SER A N 1
ATOM 739 C CA . SER A 1 92 ? -7.165 -23.691 3.450 1.00 75.81 92 SER A CA 1
ATOM 740 C C . SER A 1 92 ? -8.566 -2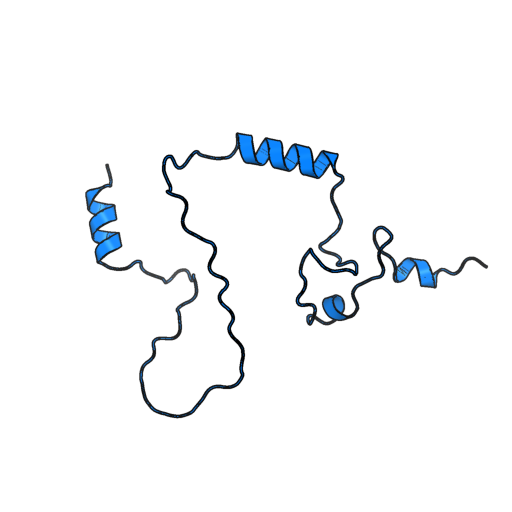4.065 3.923 1.00 75.81 92 SER A C 1
ATOM 742 O O . SER A 1 92 ? -8.775 -24.372 5.097 1.00 75.81 92 SER A O 1
ATOM 744 N N . GLN A 1 93 ? -9.527 -24.094 2.999 1.00 73.88 93 GLN A N 1
ATOM 745 C CA . GLN A 1 93 ? -10.942 -24.346 3.310 1.00 73.88 93 GLN A CA 1
ATOM 746 C C . GLN A 1 93 ? -11.211 -25.734 3.942 1.00 73.88 93 GLN A C 1
ATOM 748 O O . GLN A 1 93 ? -12.295 -25.974 4.461 1.00 73.88 93 GLN A O 1
ATOM 753 N N . GLY A 1 94 ? -10.229 -26.647 3.929 1.00 78.50 94 GLY A N 1
ATOM 754 C CA . GLY A 1 94 ? -10.286 -27.956 4.594 1.00 78.50 94 GLY A CA 1
ATOM 755 C C . GLY A 1 94 ? -9.663 -28.017 5.999 1.00 78.50 94 GLY A C 1
ATOM 756 O O . GLY A 1 94 ? -9.594 -29.103 6.576 1.00 78.50 94 GLY A O 1
ATOM 757 N N . LEU A 1 95 ? -9.171 -26.905 6.563 1.00 83.88 95 LEU A N 1
ATOM 758 C CA . LEU A 1 95 ? -8.503 -26.897 7.871 1.00 83.88 95 LEU A CA 1
ATOM 759 C C . LEU A 1 95 ? -9.510 -26.957 9.036 1.00 83.88 95 LEU A C 1
ATOM 761 O O . LEU A 1 95 ? -9.867 -25.946 9.638 1.00 83.88 95 LEU A O 1
ATOM 765 N N . VAL A 1 96 ? -9.947 -28.170 9.382 1.00 81.25 96 VAL A N 1
ATOM 766 C CA . VAL A 1 96 ? -10.851 -28.417 10.519 1.00 81.25 96 VAL A CA 1
ATOM 767 C C . VAL A 1 96 ? -10.165 -28.073 11.859 1.00 81.25 96 VAL A C 1
ATOM 769 O O . VAL A 1 96 ? -9.090 -28.618 12.141 1.00 81.25 96 VAL A O 1
ATOM 772 N N . PRO A 1 97 ? -10.769 -27.231 12.726 1.00 85.19 97 PRO A N 1
ATOM 773 C CA . PRO A 1 97 ? -10.218 -26.910 14.043 1.00 85.19 97 PRO A CA 1
ATOM 774 C C . PRO A 1 97 ? -10.071 -28.129 14.967 1.00 85.19 97 PRO A C 1
ATOM 776 O O . PRO A 1 97 ? -10.798 -29.120 14.880 1.00 85.19 97 PRO A O 1
ATOM 779 N N . GLY A 1 98 ? -9.128 -28.053 15.911 1.00 87.94 98 GLY A N 1
ATOM 780 C CA . GLY A 1 98 ? -8.840 -29.155 16.832 1.00 87.94 98 GLY A CA 1
ATOM 781 C C . GLY A 1 98 ? -10.040 -29.546 17.708 1.00 87.94 98 GLY A C 1
ATOM 782 O O . GLY A 1 98 ? -10.757 -28.684 18.211 1.00 87.94 98 GLY A O 1
ATOM 783 N N . LYS A 1 99 ? -10.217 -30.853 17.970 1.00 91.12 99 LYS A N 1
ATOM 784 C CA . LYS A 1 99 ? -11.376 -31.420 18.703 1.00 91.12 99 LYS A CA 1
ATOM 785 C C . LYS A 1 99 ? -11.715 -30.710 20.028 1.00 91.12 99 LYS A C 1
ATOM 787 O O . LYS A 1 99 ? -12.888 -30.606 20.369 1.00 91.12 99 LYS A O 1
ATOM 792 N N . LYS A 1 100 ? -10.709 -30.212 20.765 1.00 90.50 100 LYS A N 1
ATOM 793 C CA . LYS A 1 100 ? -10.907 -29.427 22.002 1.00 90.50 100 LYS A CA 1
ATOM 794 C C . LYS A 1 100 ? -11.615 -28.092 21.730 1.00 90.50 100 LYS A C 1
ATOM 796 O O . LYS A 1 100 ? -12.604 -27.800 22.390 1.00 90.50 100 LYS A O 1
ATOM 801 N N . ILE A 1 101 ? -11.158 -27.351 20.717 1.00 90.75 101 ILE A N 1
ATOM 802 C CA . ILE A 1 101 ? -11.723 -26.061 20.289 1.00 90.75 101 ILE A CA 1
ATOM 803 C C . ILE A 1 101 ? -13.162 -26.262 19.804 1.00 90.75 101 ILE A C 1
ATOM 805 O O . ILE A 1 101 ? -14.053 -25.542 20.234 1.00 90.75 101 ILE A O 1
ATOM 809 N N . MET A 1 102 ? -13.412 -27.300 18.995 1.00 92.25 102 MET A N 1
ATOM 810 C CA . MET A 1 102 ? -14.772 -27.650 18.559 1.00 92.25 102 MET A CA 1
ATOM 811 C C . MET A 1 102 ? -15.693 -27.956 19.752 1.00 92.25 102 MET A C 1
ATOM 813 O O . MET A 1 102 ? -16.804 -27.437 19.812 1.00 92.25 102 MET A O 1
ATOM 817 N N . LYS A 1 103 ? -15.232 -28.739 20.744 1.00 94.38 103 LYS A N 1
ATOM 818 C CA . LYS A 1 103 ? -16.022 -29.018 21.958 1.00 94.38 103 LYS A CA 1
ATOM 819 C C . LYS A 1 103 ? -16.297 -27.752 22.782 1.00 94.38 103 LYS A C 1
ATOM 821 O O . LYS A 1 103 ? -17.394 -27.625 23.311 1.00 94.38 103 LYS A O 1
ATOM 826 N N . GLN A 1 104 ? -15.339 -26.828 22.881 1.00 93.56 104 GLN A N 1
ATOM 827 C CA . GLN A 1 104 ? -15.558 -25.537 23.540 1.00 93.56 104 GLN A CA 1
ATOM 828 C C . GLN A 1 104 ? -16.583 -24.694 22.776 1.00 93.56 104 GLN A C 1
ATOM 830 O O . GLN A 1 104 ? -17.552 -24.264 23.385 1.00 93.56 104 GLN A O 1
ATOM 835 N N . TYR A 1 105 ? -16.446 -24.557 21.453 1.00 93.50 105 TYR A N 1
ATOM 836 C CA . TYR A 1 105 ? -17.387 -23.815 20.607 1.00 93.50 105 TYR A CA 1
ATOM 837 C C . TYR A 1 105 ? -18.836 -24.297 20.775 1.00 93.50 105 TYR A C 1
ATOM 839 O O . TYR A 1 105 ? -19.722 -23.482 21.003 1.00 93.50 105 TYR A O 1
ATOM 847 N N . TYR A 1 106 ? -19.088 -25.613 20.747 1.00 94.81 106 TYR A N 1
ATOM 848 C CA . TYR A 1 106 ? -20.436 -26.151 20.988 1.00 94.81 106 TYR A CA 1
ATOM 849 C C . TYR A 1 106 ? -20.920 -25.996 22.441 1.00 94.81 106 TYR A C 1
ATOM 851 O O . TYR A 1 106 ? -22.118 -26.073 22.681 1.00 94.81 106 TYR A O 1
ATOM 859 N N . SER A 1 107 ? -20.017 -25.776 23.401 1.00 89.56 107 SER A N 1
ATOM 860 C CA . SER A 1 107 ? -20.342 -25.536 24.815 1.00 89.56 107 SER A CA 1
ATOM 861 C C . SER A 1 107 ? -20.522 -24.052 25.161 1.00 89.56 107 SER A C 1
ATOM 863 O O . SER A 1 107 ? -20.989 -23.752 26.257 1.00 89.56 107 SER A O 1
ATOM 865 N N . THR A 1 108 ? -20.120 -23.136 24.276 1.00 87.69 108 THR A N 1
ATOM 866 C CA . THR A 1 108 ? -20.249 -21.674 24.437 1.00 87.69 108 THR A CA 1
ATOM 867 C C . THR A 1 108 ? -21.123 -21.045 23.351 1.00 87.69 108 THR A C 1
ATOM 869 O O . THR A 1 108 ? -21.114 -19.828 23.175 1.00 87.69 108 THR A O 1
ATOM 872 N N . ARG A 1 109 ? -21.833 -21.868 22.576 1.00 81.00 109 ARG A N 1
ATOM 873 C CA . ARG A 1 109 ? -22.799 -21.432 21.571 1.00 81.00 109 ARG A CA 1
ATOM 874 C C . ARG A 1 109 ? -24.174 -21.270 22.243 1.00 81.00 109 ARG A C 1
ATOM 876 O O . ARG A 1 109 ? -24.565 -22.200 22.948 1.00 81.00 109 ARG A O 1
ATOM 883 N N . PRO A 1 110 ? -24.873 -20.136 22.047 1.00 70.75 110 PRO A N 1
ATOM 884 C CA . PRO A 1 110 ? -26.263 -19.972 22.472 1.00 70.75 110 PRO A CA 1
ATOM 885 C C . PRO A 1 110 ? -27.226 -20.810 21.615 1.00 70.75 110 PRO A C 1
ATOM 887 O O . PRO A 1 110 ? -26.898 -21.066 20.428 1.00 70.75 110 PRO A O 1
#

Organism: Callosobruchus maculatus (NCBI:txid64391)

Secondary structure (DSSP, 8-state):
---TTTTTSEETTEEB-TTTTTT----GGG-SSB-TT-----HHHHHHHHHHHHHT----------------------------------S-TT-PPPHHHHHHHHHS--

Sequence (110 aa):
MVDVKDKIDIINGKKICWNYRKGRCRFGHNCKFAHDSDVQKTEEQIQTEKDLAVKNAVVCQNLPQMGFVQERSEQDEEEDGANKKRKRPGLSQGLVPGKKIMKQYYSTRP

Radius of gyration: 23.12 Å; chains: 1; bounding box: 45×59×53 Å

Foldseek 3Di:
DDDPVVVVQDDPNFGADPCVVVVRDPQPLNDSGDDPVNNDDPPVRVVVVVVVCVVPPPDPPDDDDDDDDDDDDDDDDDDDDDDCPPDPDPPDPPDDDDPVVVVVCVVPPD

pLDDT: mean 71.35, std 17.68, range [33.19, 94.81]

InterPro domains:
  IPR000571 Zinc finger, CCCH-type [PS50103]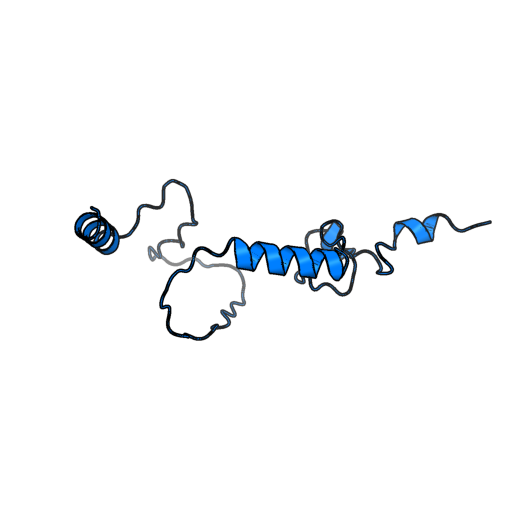 (11-38)
  IPR036855 Zinc finger, CCCH-type superfamily [SSF90229] (14-38)
  IPR041367 E3 ligase, CCCH-type zinc finger [PF18044] (15-36)